Protein AF-A0A4Q7NMM7-F1 (afdb_monomer_lite)

Organism: NCBI:txid151784

pLDDT: mean 82.53, std 11.44, range [43.5, 95.5]

Radius of gyration: 21.37 Å; chains: 1; bounding box: 38×20×60 Å

Foldseek 3Di:
DVVVVVVVVVVVVVVVVVVVVVVVVVVVVVQQPPFDQAPVPRDTDRLQDQADPPPRDGGPNPDD

Structure (mmCIF, N/CA/C/O backbone):
data_AF-A0A4Q7NMM7-F1
#
_entry.id   AF-A0A4Q7NMM7-F1
#
loop_
_atom_site.group_PDB
_atom_site.id
_atom_site.type_symbol
_atom_site.label_atom_id
_atom_site.label_alt_id
_atom_site.label_comp_id
_atom_site.label_asym_id
_atom_site.label_entity_id
_atom_site.label_seq_id
_atom_site.pdbx_PDB_ins_code
_atom_site.Cartn_x
_atom_site.Cartn_y
_atom_site.Cartn_z
_atom_site.occupancy
_atom_site.B_iso_or_equiv
_atom_site.auth_seq_id
_atom_site.auth_comp_id
_atom_site.auth_asym_id
_atom_site.auth_atom_id
_atom_site.pdbx_PDB_model_num
ATOM 1 N N . MET A 1 1 ? 23.035 -3.705 -35.408 1.00 84.06 1 MET A N 1
ATOM 2 C CA . MET A 1 1 ? 22.435 -2.479 -34.826 1.00 84.06 1 MET A CA 1
ATOM 3 C C . MET A 1 1 ? 20.945 -2.645 -34.523 1.00 84.06 1 MET A C 1
ATOM 5 O O . MET A 1 1 ? 20.566 -2.420 -33.385 1.00 84.06 1 MET A O 1
ATOM 9 N N . ILE A 1 2 ? 20.119 -3.124 -35.464 1.00 91.94 2 ILE A N 1
ATOM 10 C CA . ILE A 1 2 ? 18.663 -3.322 -35.263 1.00 91.94 2 ILE A CA 1
ATOM 11 C C . ILE A 1 2 ? 1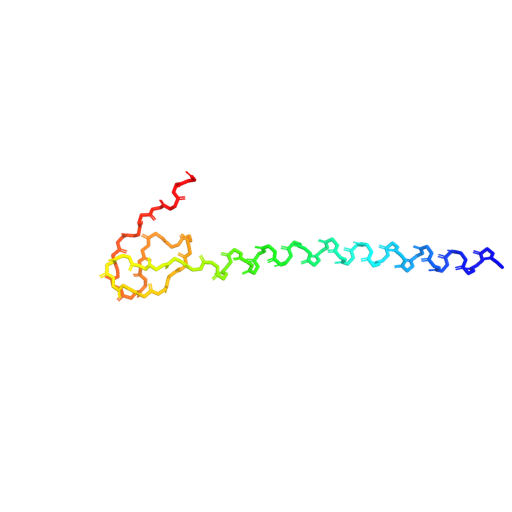8.343 -4.275 -34.094 1.00 91.94 2 ILE A C 1
ATOM 13 O O . ILE A 1 2 ? 17.504 -3.962 -33.258 1.00 91.94 2 ILE A O 1
ATOM 17 N N . VAL A 1 3 ? 19.065 -5.396 -33.981 1.00 92.56 3 VAL A N 1
ATOM 18 C CA . VAL A 1 3 ? 18.864 -6.381 -32.898 1.00 92.56 3 VAL A CA 1
ATOM 19 C C . VAL A 1 3 ? 19.156 -5.785 -31.516 1.00 92.56 3 VAL A C 1
ATOM 21 O O . VAL A 1 3 ? 18.391 -5.992 -30.582 1.00 92.56 3 VAL A O 1
ATOM 24 N N . PHE A 1 4 ? 20.212 -4.976 -31.392 1.00 93.25 4 PHE A N 1
ATOM 25 C CA . PHE A 1 4 ? 20.533 -4.278 -30.143 1.00 93.25 4 PHE A CA 1
ATOM 26 C C . PHE A 1 4 ? 19.439 -3.278 -29.756 1.00 93.25 4 PHE A C 1
ATOM 28 O O . PHE A 1 4 ? 19.042 -3.235 -28.596 1.00 93.25 4 PHE A O 1
ATOM 35 N N . ILE A 1 5 ? 18.905 -2.526 -30.724 1.00 94.50 5 ILE A N 1
ATOM 36 C CA . ILE A 1 5 ? 17.801 -1.584 -30.490 1.00 94.50 5 ILE A CA 1
ATOM 37 C C . ILE A 1 5 ? 16.544 -2.333 -30.030 1.00 94.50 5 ILE A C 1
ATOM 39 O O . ILE A 1 5 ? 15.900 -1.905 -29.076 1.00 94.50 5 ILE A O 1
ATOM 43 N N . ALA A 1 6 ? 16.226 -3.475 -30.647 1.00 94.06 6 ALA A N 1
ATOM 44 C CA . ALA A 1 6 ? 15.081 -4.298 -30.263 1.00 94.06 6 ALA A CA 1
ATOM 45 C C . ALA A 1 6 ? 15.221 -4.870 -28.841 1.00 94.06 6 ALA A C 1
ATOM 47 O O . ALA A 1 6 ? 14.267 -4.826 -28.065 1.00 94.06 6 ALA A O 1
ATOM 48 N N . ILE A 1 7 ? 16.417 -5.343 -28.470 1.00 95.19 7 ILE A N 1
ATOM 49 C CA . ILE A 1 7 ? 16.705 -5.833 -27.114 1.00 95.19 7 ILE A CA 1
ATOM 50 C C . ILE A 1 7 ? 16.565 -4.697 -26.094 1.00 95.19 7 ILE A C 1
ATOM 52 O O . ILE A 1 7 ? 15.878 -4.860 -25.087 1.00 95.19 7 ILE A O 1
ATOM 56 N N . ILE A 1 8 ? 17.156 -3.529 -26.366 1.00 95.38 8 ILE A N 1
ATOM 57 C CA . ILE A 1 8 ? 17.059 -2.358 -25.482 1.00 95.38 8 ILE A CA 1
ATOM 58 C C . ILE A 1 8 ? 15.596 -1.926 -25.333 1.00 95.38 8 ILE A C 1
ATOM 60 O O . ILE A 1 8 ? 15.140 -1.712 -24.212 1.00 95.38 8 ILE A O 1
ATOM 64 N N . ALA A 1 9 ? 14.835 -1.866 -26.428 1.00 94.44 9 ALA A N 1
ATOM 65 C CA . ALA A 1 9 ? 13.418 -1.516 -26.398 1.00 94.44 9 ALA A CA 1
ATOM 66 C C . ALA A 1 9 ? 12.598 -2.510 -25.559 1.00 94.44 9 ALA A C 1
ATOM 68 O O . ALA A 1 9 ? 11.804 -2.086 -24.719 1.00 94.44 9 ALA A O 1
ATOM 69 N N . ALA A 1 10 ? 12.826 -3.817 -25.718 1.00 93.81 10 ALA A N 1
ATOM 70 C CA . ALA A 1 10 ? 12.149 -4.847 -24.933 1.00 93.81 10 ALA A CA 1
ATOM 71 C C . ALA A 1 10 ? 12.464 -4.731 -23.432 1.00 93.81 10 ALA A C 1
ATOM 73 O O . ALA A 1 10 ? 11.555 -4.800 -22.600 1.00 93.81 10 ALA A O 1
ATOM 74 N N . ILE A 1 11 ? 13.730 -4.484 -23.078 1.00 95.50 11 ILE A N 1
ATOM 75 C CA . ILE A 1 11 ? 14.148 -4.258 -21.689 1.00 95.50 11 ILE A CA 1
ATOM 76 C C . ILE A 1 11 ? 13.496 -2.985 -21.138 1.00 95.50 11 ILE A C 1
ATOM 78 O O . ILE A 1 11 ? 12.929 -3.016 -20.047 1.00 95.50 11 ILE A O 1
ATOM 82 N N . CYS A 1 12 ? 13.510 -1.880 -21.891 1.00 94.62 12 CYS A N 1
ATOM 83 C CA . CYS A 1 12 ? 12.868 -0.628 -21.491 1.00 94.62 12 CYS A CA 1
ATOM 84 C C . CYS A 1 12 ? 11.370 -0.817 -21.230 1.00 94.62 12 CYS A C 1
ATOM 86 O O . CYS A 1 12 ? 10.878 -0.388 -20.186 1.00 94.62 12 CYS A O 1
ATOM 88 N N . VAL A 1 13 ? 10.651 -1.500 -22.125 1.00 94.31 13 VAL A N 1
ATOM 89 C CA . VAL A 1 13 ? 9.226 -1.814 -21.943 1.00 94.31 13 VAL A CA 1
ATOM 90 C C . VAL A 1 13 ? 9.017 -2.678 -20.698 1.00 94.31 13 VAL A C 1
ATOM 92 O O . VAL A 1 13 ? 8.170 -2.349 -19.866 1.00 94.31 13 VAL A O 1
ATOM 95 N N . GLY A 1 14 ? 9.826 -3.723 -20.507 1.00 94.12 14 GLY A N 1
ATOM 96 C CA . GLY A 1 14 ? 9.775 -4.567 -19.312 1.00 94.12 14 GLY A CA 1
ATOM 97 C C . GLY A 1 14 ? 9.960 -3.767 -18.017 1.00 94.12 14 GLY A C 1
ATOM 98 O O . GLY A 1 14 ? 9.149 -3.873 -17.095 1.00 94.12 14 GLY A O 1
ATOM 99 N N . VAL A 1 15 ? 10.971 -2.897 -17.965 1.00 92.88 15 VAL A N 1
ATOM 100 C CA . VAL A 1 15 ? 11.251 -2.035 -16.805 1.00 92.88 15 VAL A CA 1
ATOM 101 C C . VAL A 1 15 ? 10.109 -1.048 -16.549 1.00 92.88 15 VAL A C 1
ATOM 103 O O . VAL A 1 15 ? 9.711 -0.868 -15.396 1.00 92.88 15 VAL A O 1
ATOM 106 N N . LEU A 1 16 ? 9.538 -0.434 -17.592 1.00 90.12 16 LEU A N 1
ATOM 107 C CA . LEU A 1 16 ? 8.397 0.479 -17.459 1.00 90.12 16 LEU A CA 1
ATOM 108 C C . LEU A 1 16 ? 7.170 -0.232 -16.869 1.00 90.12 16 LEU A C 1
ATOM 110 O O . LEU A 1 16 ? 6.553 0.286 -15.934 1.00 90.12 16 LEU A O 1
ATOM 114 N N . VAL A 1 17 ? 6.861 -1.442 -17.346 1.00 90.69 17 VAL A N 1
ATOM 115 C CA . VAL A 1 17 ? 5.753 -2.264 -16.830 1.00 90.69 17 VAL A CA 1
ATOM 116 C C . VAL A 1 17 ? 5.983 -2.643 -15.364 1.00 90.69 17 VAL A C 1
ATOM 118 O O . VAL A 1 17 ? 5.070 -2.525 -14.540 1.00 90.69 17 VAL A O 1
ATOM 121 N N . VAL A 1 18 ? 7.202 -3.050 -14.998 1.00 90.62 18 VAL A N 1
ATOM 122 C CA . VAL A 1 18 ? 7.552 -3.385 -13.607 1.00 90.62 18 VAL A CA 1
ATOM 123 C C . VAL A 1 18 ? 7.429 -2.161 -12.701 1.00 90.62 18 VAL A C 1
ATOM 125 O O . VAL A 1 18 ? 6.805 -2.240 -11.642 1.00 90.62 18 VAL A O 1
ATOM 128 N N . LYS A 1 19 ? 7.952 -1.006 -13.121 1.00 88.94 19 LYS A N 1
ATOM 129 C CA . LYS A 1 19 ? 7.913 0.239 -12.340 1.00 88.94 19 LYS A CA 1
ATOM 130 C C . LYS A 1 19 ? 6.480 0.736 -12.122 1.00 88.94 19 LYS A C 1
ATOM 132 O O . LYS A 1 19 ? 6.154 1.215 -11.033 1.00 88.94 19 LYS A O 1
ATOM 137 N N . ALA A 1 20 ? 5.601 0.567 -13.112 1.00 85.06 20 ALA A N 1
ATOM 138 C CA . ALA A 1 20 ? 4.174 0.853 -12.969 1.00 85.06 20 ALA A CA 1
ATOM 139 C C . ALA A 1 20 ? 3.517 -0.039 -11.898 1.00 85.06 20 ALA A C 1
ATOM 141 O O . ALA A 1 20 ? 2.828 0.465 -11.008 1.00 85.06 20 ALA A O 1
ATOM 142 N N . ARG A 1 21 ? 3.802 -1.349 -11.911 1.00 84.88 21 ARG A N 1
ATOM 143 C CA . ARG A 1 21 ? 3.306 -2.295 -10.892 1.00 84.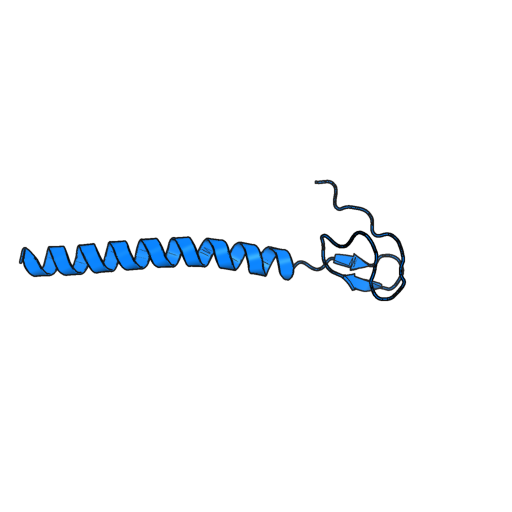88 21 ARG A CA 1
ATOM 144 C C . ARG A 1 21 ? 3.858 -1.996 -9.496 1.00 84.88 21 ARG A C 1
ATOM 146 O O . ARG A 1 21 ? 3.117 -2.066 -8.517 1.00 84.88 21 ARG A O 1
ATOM 153 N N . GLN A 1 22 ? 5.133 -1.618 -9.392 1.00 85.88 22 GLN A N 1
ATOM 154 C CA . GLN A 1 22 ? 5.758 -1.244 -8.120 1.00 85.88 22 GLN A CA 1
ATOM 155 C C . GLN A 1 22 ? 5.062 -0.043 -7.469 1.00 85.88 22 GLN A C 1
ATOM 157 O O . GLN A 1 22 ? 4.814 -0.065 -6.265 1.00 85.88 22 GLN A O 1
ATOM 162 N N . ARG A 1 23 ? 4.672 0.975 -8.249 1.00 80.94 23 ARG A N 1
ATOM 163 C CA . ARG A 1 23 ? 3.921 2.130 -7.725 1.00 80.94 23 ARG A CA 1
ATOM 164 C C . ARG A 1 23 ? 2.556 1.740 -7.156 1.00 80.94 23 ARG A C 1
ATOM 166 O O . ARG A 1 23 ? 2.151 2.311 -6.147 1.00 80.94 23 ARG A O 1
ATOM 173 N N . ALA A 1 24 ? 1.863 0.777 -7.764 1.00 78.69 24 ALA A N 1
ATOM 174 C CA . ALA A 1 24 ? 0.579 0.294 -7.256 1.00 78.69 24 ALA A CA 1
ATOM 175 C C . ALA A 1 24 ? 0.7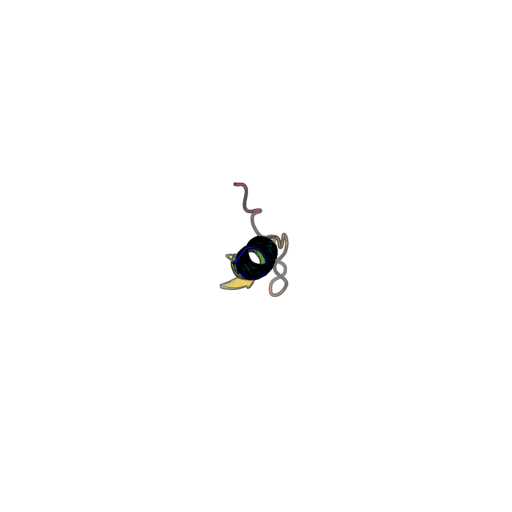35 -0.396 -5.888 1.00 78.69 24 ALA A C 1
ATOM 177 O O . ALA A 1 24 ? 0.044 -0.027 -4.940 1.00 78.69 24 ALA A O 1
ATOM 178 N N . LYS A 1 25 ? 1.717 -1.299 -5.746 1.00 78.19 25 LYS A N 1
ATOM 179 C CA . LYS A 1 25 ? 2.021 -1.950 -4.457 1.00 78.19 25 LYS A CA 1
ATOM 180 C C . LYS A 1 25 ? 2.505 -0.964 -3.393 1.00 78.19 25 LYS A C 1
ATOM 182 O O . LYS A 1 25 ? 2.103 -1.053 -2.240 1.00 78.19 25 LYS A O 1
ATOM 187 N N . ALA A 1 26 ? 3.328 0.016 -3.768 1.00 79.81 26 ALA A N 1
ATOM 188 C CA . ALA A 1 26 ? 3.782 1.047 -2.836 1.00 79.81 26 ALA A CA 1
ATOM 189 C C . ALA A 1 26 ? 2.614 1.882 -2.282 1.00 79.81 26 ALA A C 1
ATOM 191 O O . ALA A 1 26 ? 2.635 2.244 -1.109 1.00 79.81 26 ALA A O 1
ATOM 192 N N . ARG A 1 27 ? 1.575 2.151 -3.089 1.00 75.06 27 ARG A N 1
ATOM 193 C CA . ARG A 1 27 ? 0.352 2.831 -2.628 1.00 75.06 27 ARG A CA 1
ATOM 194 C C . ARG A 1 27 ? -0.454 1.981 -1.653 1.00 75.06 27 ARG A C 1
ATOM 196 O O . ARG A 1 27 ? -0.979 2.527 -0.690 1.00 75.06 27 ARG A O 1
ATOM 203 N N . GLU A 1 28 ? -0.536 0.676 -1.881 1.00 76.94 28 GLU A N 1
ATOM 204 C CA . GLU A 1 28 ? -1.201 -0.259 -0.970 1.00 76.94 28 GLU A CA 1
ATOM 205 C C . GLU A 1 28 ? -0.489 -0.309 0.389 1.00 76.94 28 GLU A C 1
ATOM 207 O O . GLU A 1 28 ? -1.109 -0.049 1.418 1.00 76.94 28 GLU A O 1
ATOM 212 N N . ILE A 1 29 ? 0.836 -0.493 0.385 1.00 77.50 29 ILE A N 1
ATOM 213 C CA . ILE A 1 29 ? 1.655 -0.494 1.606 1.00 77.50 29 ILE A CA 1
ATOM 214 C C . ILE A 1 29 ? 1.594 0.865 2.309 1.00 77.50 29 ILE A C 1
ATOM 216 O O . ILE A 1 29 ? 1.490 0.927 3.530 1.00 77.50 29 ILE A O 1
ATOM 220 N N . ALA A 1 30 ? 1.633 1.973 1.563 1.00 72.44 30 ALA A N 1
ATOM 221 C CA . ALA A 1 30 ? 1.452 3.298 2.145 1.00 72.44 30 ALA A CA 1
ATOM 222 C C . ALA A 1 30 ? 0.074 3.415 2.814 1.00 72.44 30 ALA A C 1
ATOM 224 O O . ALA A 1 30 ? -0.025 3.919 3.928 1.00 72.44 30 ALA A O 1
ATOM 225 N N . ARG A 1 31 ? -0.993 2.917 2.186 1.00 65.62 31 ARG A N 1
ATOM 226 C CA . ARG A 1 31 ? -2.346 2.949 2.756 1.00 65.62 31 ARG A CA 1
ATOM 227 C C . ARG A 1 31 ? -2.456 2.134 4.048 1.00 65.62 31 ARG A C 1
ATOM 229 O O . ARG A 1 31 ? -3.187 2.540 4.946 1.00 65.62 31 ARG A O 1
ATOM 236 N N . GLU A 1 32 ? -1.712 1.038 4.152 1.00 66.25 32 GLU A N 1
ATOM 237 C CA . GLU A 1 32 ? -1.627 0.220 5.364 1.00 66.25 32 GLU A CA 1
ATOM 238 C C . GLU A 1 32 ? -0.784 0.889 6.467 1.00 66.25 32 GLU A C 1
ATOM 240 O O . GLU A 1 32 ? -1.165 0.878 7.638 1.00 66.25 32 GLU A O 1
ATOM 245 N N . LYS A 1 33 ? 0.338 1.530 6.104 1.00 65.25 33 LYS A N 1
ATOM 246 C CA . LYS A 1 33 ? 1.289 2.124 7.061 1.00 65.25 33 LYS A CA 1
ATOM 247 C C . LYS A 1 33 ? 0.822 3.417 7.722 1.00 65.25 33 LYS A C 1
ATOM 249 O O . LYS A 1 33 ? 1.264 3.692 8.835 1.00 65.25 33 LYS A O 1
ATOM 254 N N . HIS A 1 34 ? -0.055 4.204 7.098 1.00 65.44 34 HIS A N 1
ATOM 255 C CA . HIS A 1 34 ? -0.592 5.431 7.709 1.00 65.44 34 HIS A CA 1
ATOM 256 C C . HIS A 1 34 ? -1.673 5.121 8.767 1.00 65.44 34 HIS A C 1
ATOM 258 O O . HIS A 1 34 ? -2.797 5.617 8.701 1.00 65.44 34 HIS A O 1
ATOM 264 N N . GLY A 1 35 ? -1.339 4.271 9.744 1.00 69.06 35 GLY A N 1
ATOM 265 C CA . GLY A 1 35 ? -2.120 4.056 10.960 1.00 69.06 35 GLY A CA 1
ATOM 266 C C . GLY A 1 35 ? -2.480 5.383 11.624 1.00 69.06 35 GLY A C 1
ATOM 267 O O . GLY A 1 35 ? -1.628 6.256 11.764 1.00 69.06 35 GLY A O 1
ATOM 268 N N . LYS A 1 36 ? -3.735 5.536 12.055 1.00 76.56 36 LYS A N 1
ATOM 269 C CA . LYS A 1 36 ? -4.165 6.683 12.862 1.00 76.56 36 LYS A CA 1
ATOM 270 C C . LYS A 1 36 ? -4.026 6.351 14.340 1.00 76.56 36 LYS A C 1
ATOM 272 O O . LYS A 1 36 ? -4.242 5.207 14.742 1.00 76.56 36 LYS A O 1
ATOM 277 N N . GLN A 1 37 ? -3.690 7.334 15.163 1.00 83.56 37 GLN A N 1
ATOM 278 C CA . GLN A 1 37 ? -3.685 7.143 16.607 1.00 83.56 37 GLN A CA 1
ATOM 279 C C . GLN A 1 37 ? -5.128 7.146 17.125 1.00 83.56 37 GLN A C 1
ATOM 281 O O . GLN A 1 37 ? -5.949 7.973 16.731 1.00 83.56 37 GLN A O 1
ATOM 286 N N . CYS A 1 38 ? -5.468 6.190 17.984 1.00 86.75 38 CYS A N 1
ATOM 287 C CA . CYS A 1 38 ? -6.769 6.163 18.627 1.00 86.75 38 CYS A CA 1
ATOM 288 C C . CYS A 1 38 ? -6.865 7.330 19.628 1.00 86.75 38 CYS A C 1
ATOM 290 O O . CYS A 1 38 ? -6.050 7.376 20.548 1.00 86.75 38 CYS A O 1
ATOM 292 N N . PRO A 1 39 ? -7.872 8.218 19.525 1.00 83.19 39 PRO A N 1
ATOM 293 C CA . PRO A 1 39 ? -8.023 9.352 20.442 1.00 83.19 39 PRO A CA 1
ATOM 294 C C . PRO A 1 39 ? -8.436 8.929 21.859 1.00 83.19 39 PRO A C 1
ATOM 296 O O . PRO A 1 39 ? -8.299 9.703 22.794 1.00 83.19 39 PRO A O 1
ATOM 299 N N . SER A 1 40 ? -8.944 7.705 22.029 1.00 88.25 40 SER A N 1
ATOM 300 C CA . SER A 1 40 ? -9.410 7.200 23.324 1.00 88.25 40 SER A CA 1
ATOM 301 C C . SER A 1 40 ? -8.307 6.507 24.130 1.00 88.25 40 SER A C 1
ATOM 303 O O . SER A 1 40 ? -8.269 6.655 25.345 1.00 88.25 40 SER A O 1
ATOM 305 N N . CYS A 1 41 ? -7.403 5.759 23.484 1.00 89.38 41 CYS A N 1
ATOM 306 C CA . CYS A 1 41 ? -6.366 4.99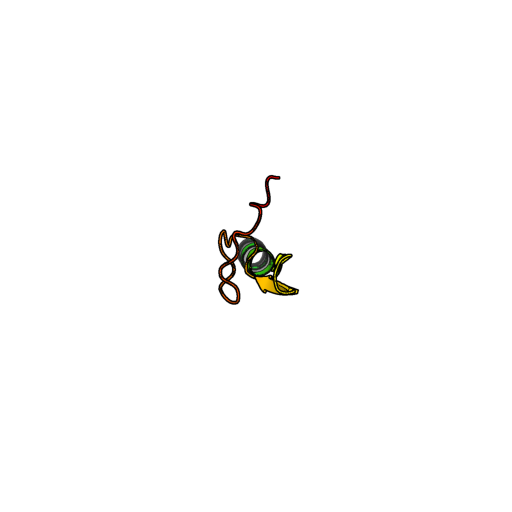0 24.189 1.00 89.38 41 CYS A CA 1
ATOM 307 C C . CYS A 1 41 ? -4.929 5.283 23.738 1.00 89.38 41 CYS A C 1
ATOM 309 O O . CYS A 1 41 ? -4.001 4.625 24.202 1.00 89.38 41 CYS A O 1
ATOM 311 N N . GLY A 1 42 ? -4.730 6.178 22.768 1.00 85.69 42 GLY A N 1
ATOM 312 C CA . GLY A 1 42 ? -3.407 6.568 22.276 1.00 85.69 42 GLY A CA 1
ATOM 313 C C . GLY A 1 42 ? -2.657 5.506 21.463 1.00 85.69 42 GLY A C 1
ATOM 314 O O . GLY A 1 42 ? -1.531 5.757 21.041 1.00 85.69 42 GLY A O 1
ATOM 315 N N . LYS A 1 43 ? -3.237 4.325 21.209 1.00 86.75 43 LYS A N 1
ATOM 316 C CA . LYS A 1 43 ? -2.587 3.264 20.415 1.00 86.75 43 LYS A CA 1
ATOM 317 C C . LYS A 1 43 ? -2.812 3.467 18.920 1.00 86.75 43 LYS A C 1
ATOM 319 O O . LYS A 1 43 ? -3.860 3.963 18.509 1.00 86.75 43 LYS A O 1
ATOM 324 N N . TYR A 1 44 ? -1.849 3.044 18.108 1.00 84.25 44 TYR A N 1
ATOM 325 C CA . TYR A 1 44 ? -1.971 3.072 16.653 1.00 84.25 44 TYR A CA 1
ATOM 326 C C . TYR A 1 44 ? -2.962 2.020 16.162 1.00 84.25 44 TYR A C 1
ATOM 328 O O . TYR A 1 44 ? -2.914 0.857 16.556 1.00 84.25 44 TYR A O 1
ATOM 336 N N . VAL A 1 45 ? -3.869 2.443 15.290 1.00 85.56 45 VAL A N 1
ATOM 337 C CA . VAL A 1 45 ? -4.898 1.601 14.687 1.00 85.56 45 VAL A CA 1
ATOM 338 C C . VAL A 1 45 ? -4.965 1.850 13.190 1.00 85.56 45 VAL A C 1
ATOM 340 O O . VAL A 1 45 ? -4.598 2.913 12.693 1.00 85.56 45 VAL A O 1
ATOM 343 N N . HIS A 1 46 ? -5.472 0.868 12.451 1.00 80.06 46 HIS A N 1
ATOM 344 C CA . HIS A 1 46 ? -5.611 0.987 11.005 1.00 80.06 46 HIS A CA 1
ATOM 345 C C . HIS A 1 46 ? -6.475 2.218 10.637 1.00 80.06 46 HIS A C 1
ATOM 347 O O . HIS A 1 46 ? -7.506 2.466 11.285 1.00 80.06 46 HIS A O 1
ATOM 353 N N . PRO A 1 47 ? -6.117 3.003 9.602 1.00 76.69 47 PRO A N 1
ATOM 354 C CA . PRO A 1 47 ? -6.861 4.213 9.241 1.00 76.69 47 PRO A CA 1
ATOM 355 C C . PRO A 1 47 ? -8.311 3.904 8.853 1.00 76.69 47 PRO A C 1
ATOM 357 O O . PRO A 1 47 ? -9.214 4.665 9.193 1.00 76.69 47 PRO A O 1
ATOM 360 N N . ALA A 1 48 ? -8.560 2.731 8.265 1.00 75.44 48 ALA A N 1
ATOM 361 C CA . ALA 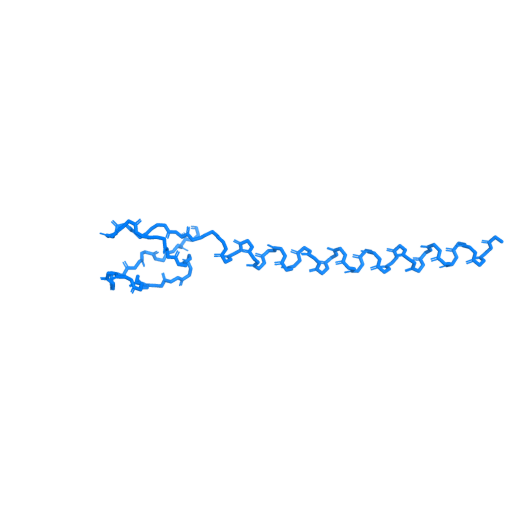A 1 48 ? -9.905 2.249 7.938 1.00 75.44 48 ALA A CA 1
ATOM 362 C C . ALA A 1 48 ? -10.633 1.525 9.094 1.00 75.44 48 ALA A C 1
ATOM 364 O O . ALA A 1 48 ? -11.771 1.101 8.922 1.00 75.44 48 ALA A O 1
ATOM 365 N N . ALA A 1 49 ? -10.012 1.352 10.268 1.00 78.12 49 ALA A N 1
ATOM 366 C CA . ALA A 1 49 ? -10.693 0.728 11.401 1.00 78.12 49 ALA A CA 1
ATOM 367 C C . ALA A 1 49 ? -11.780 1.663 11.953 1.00 78.12 49 ALA A C 1
ATOM 369 O O . ALA A 1 49 ? -11.484 2.800 12.332 1.00 78.12 49 ALA A O 1
ATOM 370 N N . ALA A 1 50 ? -13.016 1.166 12.022 1.00 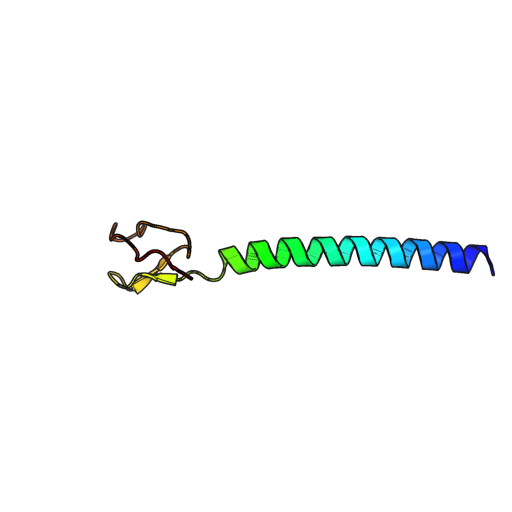83.00 50 ALA A N 1
ATOM 371 C CA . ALA A 1 50 ? -14.146 1.848 12.657 1.00 83.00 50 ALA A CA 1
ATOM 372 C C . ALA A 1 50 ? -14.152 1.682 14.188 1.00 83.00 50 ALA A C 1
ATOM 374 O O . ALA A 1 50 ? -14.767 2.474 14.899 1.00 83.00 50 ALA A O 1
ATOM 375 N N . ILE A 1 51 ? -13.466 0.657 14.701 1.00 87.25 51 ILE A N 1
ATOM 376 C CA . ILE A 1 51 ? -13.390 0.317 16.126 1.00 87.25 51 ILE A CA 1
ATOM 377 C C . ILE A 1 51 ? -11.929 0.032 16.483 1.00 87.25 51 ILE A C 1
ATOM 379 O O . ILE A 1 51 ? -11.214 -0.640 15.735 1.00 87.25 51 ILE A O 1
ATOM 383 N N . CYS A 1 52 ? -11.464 0.569 17.609 1.00 89.06 52 CYS A N 1
ATOM 384 C CA . CYS A 1 52 ? -10.121 0.307 18.113 1.00 89.06 52 CYS A CA 1
ATOM 385 C C . CYS A 1 52 ? -10.017 -1.133 18.633 1.00 89.06 52 CYS A C 1
ATOM 387 O O . CYS A 1 52 ? -10.772 -1.517 19.515 1.00 89.06 52 CYS A O 1
ATOM 389 N N . LYS A 1 53 ? -9.044 -1.920 18.157 1.00 86.12 53 LYS A N 1
ATOM 390 C CA . LYS A 1 53 ? -8.834 -3.307 18.628 1.00 86.12 53 LYS A CA 1
ATOM 391 C C . LYS A 1 53 ? -8.334 -3.408 20.076 1.00 86.12 53 LYS A C 1
ATOM 393 O O . LYS A 1 53 ? -8.298 -4.498 20.627 1.00 86.12 53 LYS A O 1
ATOM 398 N N . HIS A 1 54 ? -7.902 -2.294 20.668 1.00 87.69 54 HIS A N 1
ATOM 399 C CA . HIS A 1 54 ? -7.328 -2.278 22.012 1.00 87.69 54 HIS A CA 1
ATOM 400 C C . HIS A 1 54 ? -8.307 -1.801 23.082 1.00 87.69 54 HIS A C 1
ATOM 402 O O . HIS A 1 54 ? -8.384 -2.416 24.136 1.00 87.69 54 HIS A O 1
ATOM 408 N N . CYS A 1 55 ? -9.030 -0.706 22.832 1.00 91.19 55 CYS A N 1
ATOM 409 C CA . CYS A 1 55 ? -9.990 -0.151 23.791 1.00 91.19 55 CYS A CA 1
ATOM 410 C C . CYS A 1 55 ? -11.449 -0.290 23.354 1.00 91.19 55 CYS A C 1
ATOM 412 O O . CYS A 1 55 ? -12.331 0.170 24.066 1.00 91.19 55 CYS A O 1
ATOM 414 N N . TYR A 1 56 ? -11.711 -0.855 22.171 1.00 89.81 56 TYR A N 1
ATOM 415 C CA . TYR A 1 56 ? -13.052 -1.012 21.597 1.00 89.81 56 TYR A CA 1
ATOM 416 C C . TYR A 1 56 ? -13.836 0.298 21.399 1.00 89.81 56 TYR A C 1
ATOM 418 O O . TYR A 1 56 ? -15.005 0.273 21.020 1.00 89.81 56 TYR A O 1
ATOM 426 N N . ALA A 1 57 ? -13.184 1.456 21.557 1.00 88.31 57 ALA A N 1
ATOM 427 C CA . ALA A 1 57 ? -13.780 2.749 21.255 1.00 88.31 57 ALA A CA 1
ATOM 428 C C . ALA A 1 57 ? -14.044 2.894 19.751 1.00 88.31 57 ALA A C 1
ATOM 430 O O . ALA A 1 57 ? -13.244 2.463 18.908 1.00 88.31 57 ALA A O 1
ATOM 431 N N . ARG A 1 58 ? -15.157 3.551 19.416 1.00 86.31 58 ARG A N 1
ATOM 432 C CA . ARG A 1 58 ? -15.511 3.877 18.034 1.00 86.31 58 ARG A CA 1
ATOM 433 C C . ARG A 1 58 ? -14.581 4.976 17.527 1.00 86.31 58 ARG A C 1
ATOM 435 O O . ARG A 1 58 ? -14.476 6.041 18.128 1.00 86.31 58 ARG A O 1
ATOM 442 N N . LEU A 1 59 ? -13.876 4.702 16.437 1.00 84.38 59 LEU A N 1
ATOM 443 C CA . LEU A 1 59 ? -12.963 5.656 15.820 1.00 84.38 59 LEU A CA 1
ATOM 444 C C . LEU A 1 59 ? -13.764 6.568 14.887 1.00 84.38 59 LEU A C 1
ATOM 446 O O . LEU A 1 59 ? -14.592 6.054 14.128 1.00 84.38 59 LEU A O 1
ATOM 450 N N . PRO A 1 60 ? -13.520 7.891 14.893 1.00 72.88 60 PRO A N 1
ATOM 451 C CA . PRO A 1 60 ? -14.117 8.759 13.893 1.00 72.88 60 PRO A CA 1
ATOM 452 C C . PRO A 1 60 ? -13.668 8.264 12.515 1.00 72.88 60 PRO A C 1
ATOM 454 O O . PRO A 1 60 ? -12.477 8.021 12.279 1.00 72.88 60 PRO A O 1
ATOM 457 N N . ALA A 1 61 ? -14.634 8.034 11.623 1.00 63.44 61 ALA A N 1
ATOM 458 C CA . ALA A 1 61 ? -14.325 7.740 10.235 1.00 63.44 61 ALA A CA 1
ATOM 459 C C . ALA A 1 61 ? -13.542 8.938 9.698 1.00 63.44 61 ALA A C 1
ATOM 461 O O . ALA A 1 61 ? -13.979 10.075 9.872 1.00 63.44 61 ALA A O 1
ATOM 462 N N . SER A 1 62 ? -12.393 8.680 9.075 1.00 55.03 62 SER A N 1
ATOM 463 C CA . SER A 1 62 ? -11.677 9.695 8.308 1.00 55.03 62 SER A CA 1
ATOM 464 C C . SER A 1 62 ? -12.569 10.057 7.118 1.00 55.03 62 SER A C 1
ATOM 466 O O . SER A 1 62 ? -12.428 9.484 6.041 1.00 55.03 62 SER A O 1
ATOM 468 N N . LYS A 1 63 ? -13.579 10.908 7.336 1.00 45.69 63 LYS A N 1
ATOM 469 C CA . LYS A 1 63 ? -14.232 11.620 6.245 1.00 45.69 63 LYS A CA 1
ATOM 470 C C . LYS A 1 63 ? -13.173 12.556 5.674 1.00 45.69 63 LYS A C 1
ATOM 472 O O . LYS A 1 63 ? -12.433 13.175 6.434 1.00 45.69 63 LYS A O 1
ATOM 477 N N . THR A 1 64 ? -13.074 12.480 4.353 1.00 43.50 64 THR A N 1
ATOM 478 C CA . THR A 1 64 ? -12.106 13.143 3.482 1.00 43.50 64 THR A CA 1
ATOM 479 C C . THR A 1 64 ? -11.896 14.613 3.804 1.00 43.50 64 THR A C 1
ATOM 481 O O . THR A 1 64 ? -12.875 15.258 4.242 1.00 43.50 64 THR A O 1
#

Sequence (64 aa):
MIVFIAIIAAICVGVLVVKARQRAKAREIAREKHGKQCPSCGKYVHPAAAICKHCYARLPASKT

Secondary structure (DSSP, 8-state):
-HHHHHHHHHHHHHHHHHHHHHHHHHHHHHHHH-PEEPTTT--EE-TT-SB-TTT-PBPPP---